Protein AF-A0A3D4R798-F1 (afdb_monomer_lite)

pLDDT: mean 88.15, std 15.73, range [39.38, 98.25]

Secondary structure (DSSP, 8-state):
---S--TTGGGT-S-----GGGHHHHHHHHHHHT-EEEEEE-SSSTT-EEEEEEEEES-HHHHHHHHHHHHHHH----EEEE-SSS-EEEEEEHHHHHHHHHHHT--SSS---HHHHHHHHHHHHHHHT---

Structure (mmCIF, N/CA/C/O backbone):
data_AF-A0A3D4R798-F1
#
_entry.id   AF-A0A3D4R798-F1
#
loop_
_atom_site.group_PDB
_atom_site.id
_atom_site.type_symbol
_atom_site.label_atom_id
_atom_site.label_alt_id
_atom_site.label_comp_id
_atom_site.label_asym_id
_atom_site.label_entity_id
_atom_site.label_seq_id
_atom_site.pdbx_PDB_ins_code
_atom_site.Cartn_x
_atom_site.Cartn_y
_atom_site.Cartn_z
_atom_site.occupancy
_atom_site.B_iso_or_equiv
_atom_site.auth_seq_id
_atom_site.auth_comp_id
_atom_site.auth_asym_id
_atom_site.auth_atom_id
_atom_site.pdbx_PDB_model_num
ATOM 1 N N . MET A 1 1 ? 16.811 -15.069 -20.862 1.00 39.47 1 MET A N 1
ATOM 2 C CA . MET A 1 1 ? 15.862 -14.515 -19.872 1.00 39.47 1 MET A CA 1
ATOM 3 C C . MET A 1 1 ? 16.553 -13.401 -19.101 1.00 39.47 1 MET A C 1
ATOM 5 O O . MET A 1 1 ? 17.232 -13.674 -18.121 1.00 39.47 1 MET A O 1
ATOM 9 N N . SER A 1 2 ? 16.464 -12.158 -19.574 1.00 45.12 2 SER A N 1
ATOM 10 C CA . SER A 1 2 ? 16.924 -11.001 -18.805 1.00 45.12 2 SER A CA 1
ATOM 11 C C . SER A 1 2 ? 15.732 -10.464 -18.021 1.00 45.12 2 SER A C 1
ATOM 13 O O . SER A 1 2 ? 14.780 -9.940 -18.583 1.00 45.12 2 SER A O 1
ATOM 15 N N . ILE A 1 3 ? 15.773 -10.599 -16.701 1.00 51.59 3 ILE A N 1
ATOM 16 C CA . ILE A 1 3 ? 14.724 -10.130 -15.781 1.00 51.59 3 ILE A CA 1
ATOM 17 C C . ILE A 1 3 ? 14.586 -8.587 -15.722 1.00 51.59 3 ILE A C 1
ATOM 19 O O . ILE A 1 3 ? 13.974 -8.053 -14.807 1.00 51.59 3 ILE A O 1
ATOM 23 N N . GLY A 1 4 ? 15.141 -7.836 -16.681 1.00 47.06 4 GLY A N 1
ATOM 24 C CA . GLY A 1 4 ? 14.980 -6.378 -16.761 1.00 47.06 4 GLY A CA 1
ATOM 25 C C . GLY A 1 4 ? 15.710 -5.574 -15.675 1.00 47.06 4 GLY A C 1
ATOM 26 O O . GLY A 1 4 ? 15.418 -4.396 -15.478 1.00 47.06 4 GLY A O 1
ATOM 27 N N . PHE A 1 5 ? 16.669 -6.170 -14.962 1.00 47.25 5 PHE A N 1
ATOM 28 C CA . PHE A 1 5 ? 17.460 -5.473 -13.945 1.00 47.25 5 PHE A CA 1
ATOM 29 C C . PHE A 1 5 ? 18.727 -4.883 -14.586 1.00 47.25 5 PHE A C 1
ATOM 31 O O . PHE A 1 5 ? 19.703 -5.596 -14.795 1.00 47.25 5 PHE A O 1
ATOM 38 N N . VAL A 1 6 ? 18.719 -3.581 -14.885 1.00 50.06 6 VAL A N 1
ATOM 39 C CA . VAL A 1 6 ? 19.908 -2.805 -15.299 1.00 50.06 6 VAL A CA 1
ATOM 40 C C . VAL A 1 6 ? 20.262 -1.724 -14.259 1.00 50.06 6 VAL A C 1
ATOM 42 O O . VAL A 1 6 ? 19.364 -1.239 -13.557 1.00 50.06 6 VAL A O 1
ATOM 45 N N . PRO A 1 7 ? 21.549 -1.329 -14.127 1.00 39.38 7 PRO A N 1
ATOM 46 C CA . PRO A 1 7 ? 21.966 -0.200 -13.284 1.00 39.38 7 PRO A CA 1
ATOM 47 C C . PRO A 1 7 ? 21.283 1.110 -13.735 1.00 39.38 7 PRO A C 1
ATOM 49 O O . PRO A 1 7 ? 21.026 1.277 -14.921 1.00 39.38 7 PRO A O 1
ATOM 52 N N . ASN A 1 8 ? 20.972 2.037 -12.814 1.00 47.53 8 ASN A N 1
ATOM 53 C CA . ASN A 1 8 ? 20.040 3.187 -12.988 1.00 47.53 8 ASN A CA 1
ATOM 54 C C . ASN A 1 8 ? 18.532 2.841 -13.060 1.00 47.53 8 ASN A C 1
ATOM 56 O O . ASN A 1 8 ? 17.706 3.622 -13.543 1.00 47.53 8 ASN A O 1
ATOM 60 N N . LYS A 1 9 ? 18.178 1.689 -12.484 1.00 49.28 9 LYS A N 1
ATOM 61 C CA . LYS A 1 9 ? 16.844 1.089 -12.304 1.00 49.28 9 LYS A CA 1
ATOM 62 C C . LYS A 1 9 ? 15.655 2.057 -12.179 1.00 49.28 9 LYS A C 1
ATOM 64 O O . LYS A 1 9 ? 14.630 1.862 -12.827 1.00 49.28 9 LYS A O 1
ATOM 69 N N . THR A 1 10 ? 15.771 3.118 -11.380 1.00 48.44 10 THR A N 1
ATOM 70 C CA . THR A 1 10 ? 14.647 4.002 -11.033 1.00 48.44 10 THR A CA 1
ATOM 71 C C . THR A 1 10 ? 14.129 4.856 -12.191 1.00 48.44 10 THR A C 1
ATOM 73 O O . THR A 1 10 ? 13.036 5.391 -12.063 1.00 48.44 10 THR A O 1
ATOM 76 N N . LYS A 1 11 ? 14.868 4.998 -13.304 1.00 43.94 11 LYS A N 1
ATOM 77 C CA . LYS A 1 11 ? 14.431 5.774 -14.486 1.00 43.94 11 LYS A CA 1
ATOM 78 C C . LYS A 1 11 ? 13.884 4.917 -15.639 1.00 43.94 11 LYS A C 1
ATOM 80 O O . LYS A 1 11 ? 13.313 5.479 -16.565 1.00 43.94 11 LYS A O 1
ATOM 85 N N . VAL A 1 12 ? 14.042 3.589 -15.589 1.00 50.09 12 VAL A N 1
ATOM 86 C CA . VAL A 1 12 ? 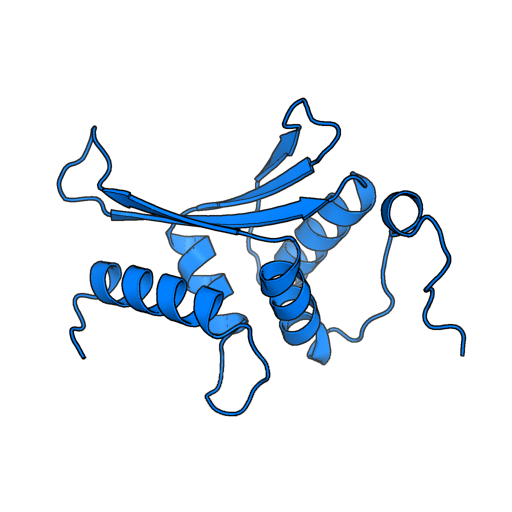13.726 2.671 -16.712 1.00 50.09 12 VAL A CA 1
ATOM 87 C C . VAL A 1 12 ? 12.638 1.642 -16.359 1.00 50.09 12 VAL A C 1
ATOM 89 O O . VAL A 1 12 ? 12.073 1.000 -17.241 1.00 50.09 12 VAL A O 1
ATOM 92 N N . LEU A 1 13 ? 12.277 1.512 -15.078 1.00 58.53 13 LEU A N 1
ATOM 93 C CA . LEU A 1 13 ? 11.125 0.728 -14.623 1.00 58.53 13 LEU A CA 1
ATOM 94 C C . LEU A 1 13 ? 9.820 1.358 -15.147 1.00 58.53 13 LEU A C 1
ATOM 96 O O . LEU A 1 13 ? 9.248 2.237 -14.510 1.00 58.53 13 LEU A O 1
ATOM 100 N N . ASN A 1 14 ? 9.376 0.947 -16.334 1.00 63.06 14 ASN A N 1
ATOM 101 C CA . ASN A 1 14 ? 8.097 1.358 -16.919 1.00 63.06 14 ASN A CA 1
ATOM 102 C C . ASN A 1 14 ? 7.013 0.316 -16.614 1.00 63.06 14 ASN A C 1
ATOM 104 O O . ASN A 1 14 ? 6.029 0.623 -15.954 1.00 63.06 14 ASN A O 1
ATOM 108 N N . LYS A 1 15 ? 7.236 -0.936 -17.023 1.00 71.00 15 LYS A N 1
ATOM 109 C CA . LYS A 1 15 ? 6.349 -2.083 -16.804 1.00 71.00 15 LYS A CA 1
ATOM 110 C C . LYS A 1 15 ? 7.209 -3.290 -16.464 1.00 71.00 15 LYS A C 1
ATOM 112 O O . LYS A 1 15 ? 8.264 -3.470 -17.070 1.00 71.00 15 LYS A O 1
ATOM 117 N N . ILE A 1 16 ? 6.768 -4.095 -15.506 1.00 77.69 16 ILE A N 1
ATOM 118 C CA . ILE A 1 16 ? 7.405 -5.379 -15.218 1.00 77.69 16 ILE A CA 1
ATOM 119 C C . ILE A 1 16 ? 6.495 -6.473 -15.759 1.00 77.69 16 ILE A C 1
ATOM 121 O O . ILE A 1 16 ? 5.283 -6.441 -15.534 1.00 77.69 16 ILE A O 1
ATOM 125 N N . ASP A 1 17 ? 7.082 -7.403 -16.505 1.00 81.25 17 ASP A N 1
ATOM 126 C CA . ASP A 1 17 ? 6.384 -8.578 -17.011 1.00 81.25 17 ASP A CA 1
ATOM 127 C C . ASP A 1 17 ? 6.289 -9.619 -15.889 1.00 81.25 17 ASP A C 1
ATOM 129 O O . ASP A 1 17 ? 7.211 -10.398 -15.649 1.00 81.25 17 ASP A O 1
ATOM 133 N N . ILE A 1 18 ? 5.214 -9.523 -15.107 1.00 84.88 18 ILE A N 1
ATOM 134 C CA . ILE A 1 18 ? 4.923 -10.392 -13.966 1.00 84.88 18 ILE A CA 1
ATOM 135 C C . ILE A 1 18 ? 3.526 -10.970 -14.193 1.00 84.88 18 ILE A C 1
ATOM 137 O O . ILE A 1 18 ? 2.594 -10.182 -14.387 1.00 84.88 18 ILE A O 1
ATOM 141 N N . PRO A 1 19 ? 3.350 -12.303 -14.134 1.00 91.50 19 PRO A N 1
ATOM 142 C CA . PRO A 1 19 ? 2.024 -12.903 -14.170 1.00 91.50 19 PRO A CA 1
ATOM 143 C C . PRO A 1 19 ? 1.144 -12.362 -13.043 1.00 91.50 19 PRO A C 1
ATOM 145 O O . PRO A 1 19 ? 1.605 -12.182 -11.915 1.00 91.50 19 PRO A O 1
ATOM 148 N N . ASP A 1 20 ? -0.139 -12.158 -13.327 1.00 91.44 20 ASP A N 1
ATOM 149 C CA . ASP A 1 20 ? -1.076 -11.535 -12.383 1.00 91.44 20 ASP A CA 1
ATOM 150 C C . ASP A 1 20 ? -1.164 -12.280 -11.044 1.00 91.44 20 ASP A C 1
ATOM 152 O O . ASP A 1 20 ? -1.303 -11.650 -9.995 1.00 91.44 20 ASP A O 1
ATOM 156 N N . SER A 1 21 ? -0.962 -13.601 -11.058 1.00 92.50 21 SER A N 1
ATOM 157 C CA . SER A 1 21 ? -0.902 -14.450 -9.862 1.00 92.50 21 SER A CA 1
ATOM 158 C C . SER A 1 21 ? 0.206 -14.063 -8.878 1.00 92.50 21 SER A C 1
ATOM 160 O O . SER A 1 21 ? 0.065 -14.306 -7.685 1.00 92.50 21 SER A O 1
ATOM 162 N N . PHE A 1 22 ? 1.294 -13.451 -9.349 1.00 94.31 22 PHE A N 1
ATOM 163 C CA . PHE A 1 22 ? 2.428 -13.024 -8.520 1.00 94.31 22 PHE A CA 1
ATOM 164 C C . PHE A 1 22 ? 2.413 -11.523 -8.212 1.00 94.31 22 PHE A C 1
ATOM 166 O O . PHE A 1 22 ? 3.307 -11.018 -7.527 1.00 94.31 22 PHE A O 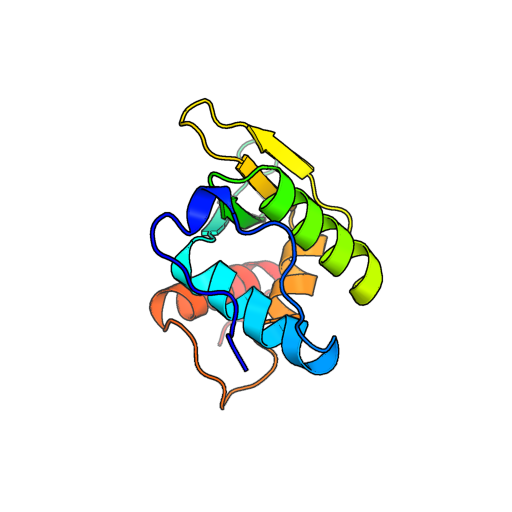1
ATOM 173 N N . PHE A 1 23 ? 1.408 -10.783 -8.692 1.00 95.38 23 PHE A N 1
ATOM 174 C CA . PHE A 1 23 ? 1.351 -9.338 -8.492 1.00 95.38 23 PHE A CA 1
ATOM 175 C C . PHE A 1 23 ? 1.230 -8.957 -7.011 1.00 95.38 23 PHE A C 1
ATOM 177 O O . PHE A 1 23 ? 1.856 -7.988 -6.584 1.00 95.38 23 PHE A O 1
ATOM 184 N N . ALA A 1 24 ? 0.496 -9.736 -6.208 1.00 96.31 24 ALA A N 1
ATOM 185 C CA . ALA A 1 24 ? 0.384 -9.506 -4.766 1.00 96.31 24 ALA A CA 1
ATOM 186 C C . ALA A 1 24 ? 1.751 -9.596 -4.066 1.00 96.31 24 ALA A C 1
ATOM 188 O O . ALA A 1 24 ? 2.104 -8.725 -3.270 1.00 96.31 24 ALA A O 1
ATOM 189 N N . ASP A 1 25 ? 2.559 -10.603 -4.404 1.00 95.81 25 ASP A N 1
ATOM 190 C CA . ASP A 1 25 ? 3.898 -10.776 -3.836 1.00 95.81 25 ASP A CA 1
ATOM 191 C C . 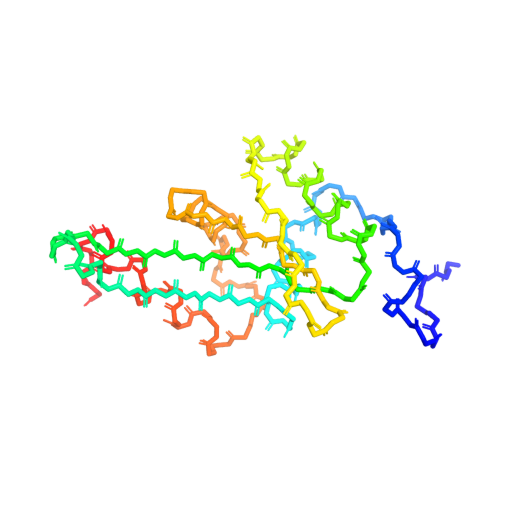ASP A 1 25 ? 4.861 -9.675 -4.277 1.00 95.81 25 ASP A C 1
ATOM 193 O O . ASP A 1 25 ? 5.610 -9.140 -3.454 1.00 95.81 25 ASP A O 1
ATOM 197 N N . PHE A 1 26 ? 4.800 -9.284 -5.553 1.00 95.69 26 PHE A N 1
ATOM 198 C CA . PHE A 1 26 ? 5.539 -8.133 -6.064 1.00 95.69 26 PHE A CA 1
ATOM 199 C C . PHE A 1 26 ? 5.172 -6.855 -5.300 1.00 95.69 26 PHE A C 1
ATOM 201 O O . PHE A 1 26 ? 6.048 -6.148 -4.793 1.00 95.69 26 PHE A O 1
ATOM 208 N N . LEU A 1 27 ? 3.874 -6.572 -5.179 1.00 96.81 27 LEU A N 1
ATOM 209 C CA . LEU A 1 27 ? 3.381 -5.345 -4.571 1.00 96.81 27 LEU A CA 1
ATOM 210 C C . LEU A 1 27 ? 3.678 -5.307 -3.064 1.00 96.81 27 LEU A C 1
ATOM 212 O O . LEU A 1 27 ? 4.029 -4.248 -2.542 1.00 96.81 27 LEU A O 1
ATOM 216 N N . ARG 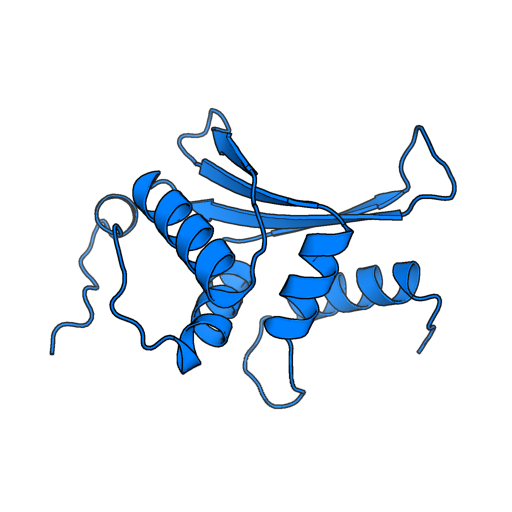A 1 28 ? 3.634 -6.454 -2.371 1.00 97.62 28 ARG A N 1
ATOM 217 C CA . ARG A 1 28 ? 4.108 -6.591 -0.983 1.00 97.62 28 ARG A CA 1
ATOM 218 C C . ARG A 1 28 ? 5.597 -6.269 -0.883 1.00 97.62 28 ARG A C 1
ATOM 220 O O . ARG A 1 28 ? 5.981 -5.485 -0.019 1.00 97.62 28 ARG A O 1
ATOM 227 N N . GLY A 1 29 ? 6.423 -6.824 -1.770 1.00 96.19 29 GLY A N 1
ATOM 228 C CA . GLY A 1 29 ? 7.858 -6.536 -1.811 1.00 96.19 29 GLY A CA 1
ATOM 229 C C . GLY A 1 29 ? 8.149 -5.044 -1.997 1.00 96.19 29 GLY A C 1
ATOM 230 O O . GLY A 1 29 ? 8.968 -4.477 -1.271 1.00 96.19 29 GLY A O 1
ATOM 231 N N . HIS A 1 30 ? 7.416 -4.380 -2.897 1.00 96.38 30 HIS A N 1
ATOM 232 C CA . HIS A 1 30 ? 7.515 -2.929 -3.092 1.00 96.38 30 HIS A CA 1
ATOM 233 C C . HIS A 1 30 ? 7.082 -2.155 -1.846 1.00 96.38 30 HIS A C 1
ATOM 235 O O . HIS A 1 30 ? 7.760 -1.214 -1.432 1.00 96.38 30 HIS A O 1
ATOM 241 N N . LEU A 1 31 ? 5.965 -2.550 -1.223 1.00 97.69 31 LEU A N 1
ATOM 242 C CA . LEU A 1 31 ? 5.475 -1.924 0.005 1.00 97.69 31 LEU A CA 1
ATOM 243 C C . LEU A 1 31 ? 6.491 -2.040 1.146 1.00 97.69 31 LEU A C 1
ATOM 245 O O . LEU A 1 31 ? 6.675 -1.092 1.914 1.00 97.69 31 LEU A O 1
ATOM 249 N N . ASP A 1 32 ? 7.130 -3.197 1.278 1.00 96.62 32 ASP A N 1
ATOM 250 C CA . ASP A 1 32 ? 8.107 -3.465 2.322 1.00 96.62 32 ASP A CA 1
ATOM 251 C C . ASP A 1 32 ? 9.374 -2.620 2.127 1.00 96.62 32 ASP A C 1
ATOM 253 O O . ASP A 1 32 ? 9.781 -1.943 3.080 1.00 96.62 32 ASP A O 1
ATOM 257 N N . GLY A 1 33 ? 9.922 -2.588 0.906 1.00 95.25 33 GLY A N 1
ATOM 258 C CA . GLY A 1 33 ? 11.134 -1.841 0.553 1.00 95.25 33 GLY A CA 1
ATOM 259 C C . GLY A 1 33 ? 10.939 -0.324 0.496 1.00 95.25 33 GLY A C 1
ATOM 260 O O . GLY A 1 33 ? 11.429 0.395 1.367 1.00 95.25 33 GLY A O 1
ATOM 261 N N . ASP A 1 34 ? 10.194 0.153 -0.503 1.00 93.69 34 ASP A N 1
ATOM 262 C CA . ASP A 1 34 ? 10.086 1.581 -0.846 1.00 93.69 34 ASP A CA 1
ATOM 263 C C . ASP A 1 34 ? 8.738 2.204 -0.446 1.00 93.69 34 ASP A C 1
ATOM 265 O O . ASP A 1 34 ? 8.554 3.422 -0.480 1.00 93.69 34 ASP A O 1
ATOM 269 N N . GLY A 1 35 ? 7.760 1.383 -0.066 1.00 96.19 35 GLY A N 1
ATOM 270 C CA . GLY A 1 35 ? 6.452 1.853 0.366 1.00 96.19 35 GLY A CA 1
ATOM 271 C C . GLY A 1 35 ? 6.367 2.241 1.844 1.00 96.19 35 GLY A C 1
ATOM 272 O O . GLY A 1 35 ? 7.272 2.049 2.666 1.00 96.19 35 GLY A O 1
ATOM 273 N N . PHE A 1 36 ? 5.205 2.762 2.222 1.00 96.88 36 PHE A N 1
ATOM 274 C CA . PHE A 1 36 ? 4.912 3.163 3.591 1.00 96.88 36 PHE A CA 1
ATOM 275 C C . PHE A 1 36 ? 3.496 2.797 4.022 1.00 96.88 36 PHE A C 1
ATOM 277 O O . PHE A 1 36 ? 2.564 2.719 3.223 1.00 96.88 36 PHE A O 1
ATOM 284 N N . THR A 1 37 ? 3.340 2.654 5.334 1.00 97.69 37 THR A N 1
ATOM 285 C CA . THR A 1 37 ? 2.050 2.694 6.014 1.00 97.69 37 THR A CA 1
ATOM 286 C C . THR A 1 37 ? 2.093 3.797 7.061 1.00 97.69 37 THR A C 1
ATOM 288 O O . THR A 1 37 ? 3.098 3.969 7.757 1.00 97.69 37 THR A O 1
ATOM 291 N N . ASN A 1 38 ? 1.028 4.588 7.139 1.00 96.75 38 ASN A N 1
ATOM 292 C CA . ASN A 1 38 ? 0.892 5.657 8.121 1.00 96.75 38 ASN A CA 1
ATOM 293 C C . ASN A 1 38 ? -0.493 5.600 8.754 1.00 96.75 38 ASN A C 1
ATOM 295 O O . ASN A 1 38 ? -1.488 5.493 8.042 1.00 96.75 38 ASN A O 1
ATOM 299 N N . SER A 1 39 ? -0.561 5.700 10.075 1.00 96.81 39 SER A N 1
ATOM 300 C CA . SER A 1 39 ? -1.816 5.627 10.812 1.00 96.81 39 SER A CA 1
ATOM 301 C C . SER A 1 39 ? -1.832 6.608 11.972 1.00 96.81 39 SER A C 1
ATOM 303 O O . SER A 1 39 ? -0.817 6.769 12.649 1.00 96.81 39 SER A O 1
ATOM 305 N N . TYR A 1 40 ? -2.969 7.255 12.206 1.00 96.38 40 TYR A N 1
ATOM 306 C CA . TYR A 1 40 ? -3.122 8.280 13.237 1.00 96.38 40 TYR A CA 1
ATOM 307 C C . TYR A 1 40 ? -4.599 8.505 13.575 1.00 96.38 40 TYR A C 1
ATOM 309 O O . TYR A 1 40 ? -5.471 8.271 12.740 1.00 96.38 40 TYR A O 1
ATOM 317 N N . TRP A 1 41 ? -4.884 9.001 14.778 1.00 96.00 41 TRP A N 1
ATOM 318 C CA . TRP A 1 41 ? -6.215 9.500 15.134 1.00 96.00 41 TRP A CA 1
ATOM 319 C C . TRP A 1 41 ? -6.457 10.860 14.483 1.00 96.00 41 TRP A C 1
ATOM 321 O O . TRP A 1 41 ? -5.626 11.766 14.598 1.00 96.00 41 TRP A O 1
ATOM 331 N N . ASP A 1 42 ? -7.572 11.003 13.771 1.00 94.31 42 ASP A N 1
ATOM 332 C CA . ASP A 1 42 ? -7.921 12.253 13.109 1.00 94.31 42 ASP A CA 1
ATOM 333 C C . ASP A 1 42 ? -8.179 13.351 14.154 1.00 94.31 42 ASP A C 1
ATOM 335 O O . ASP A 1 42 ? 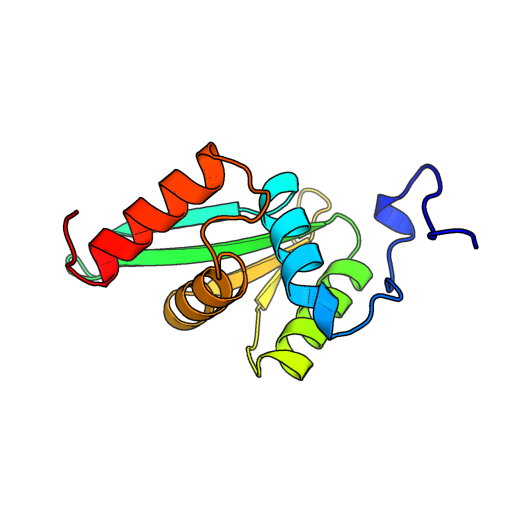-9.013 13.213 15.048 1.00 94.31 42 ASP A O 1
ATOM 339 N N . LYS A 1 43 ? -7.465 14.476 14.031 1.00 93.31 43 LYS A N 1
ATOM 340 C CA . LYS A 1 43 ? -7.621 15.623 14.937 1.00 93.31 43 LYS A CA 1
ATOM 341 C C . LYS A 1 43 ? -9.000 16.279 14.816 1.00 93.31 43 LYS A C 1
ATOM 343 O O . LYS A 1 43 ? -9.462 16.877 15.781 1.00 93.31 43 LYS A O 1
ATOM 348 N N . ARG A 1 44 ? -9.635 16.191 13.641 1.00 94.25 44 ARG A N 1
ATOM 349 C CA . ARG A 1 44 ? -10.979 16.728 13.374 1.00 94.25 44 ARG A CA 1
ATOM 350 C C . ARG A 1 44 ? -12.063 15.787 13.898 1.00 94.25 44 ARG A C 1
ATOM 352 O O . ARG A 1 44 ? -13.076 16.253 14.404 1.00 94.25 44 ARG A O 1
ATOM 359 N N . TRP A 1 45 ? -11.824 14.477 13.822 1.00 93.75 45 TRP A N 1
ATOM 360 C CA . TRP A 1 45 ? -12.780 13.431 14.192 1.00 93.75 45 TRP A CA 1
ATOM 361 C C . TRP A 1 45 ? -12.150 12.470 15.203 1.00 93.75 45 TRP A C 1
ATOM 363 O O . TRP A 1 45 ? -11.548 11.471 14.820 1.00 93.75 45 TRP A O 1
ATOM 373 N N . LYS A 1 46 ? -12.303 12.757 16.502 1.00 87.69 46 LYS A N 1
ATOM 374 C CA . LYS A 1 46 ? -11.585 12.060 17.591 1.00 87.69 46 LYS A CA 1
ATOM 375 C C . LYS A 1 46 ? -11.791 10.538 17.630 1.00 87.69 46 LYS A C 1
ATOM 377 O O . LYS A 1 46 ? -10.910 9.828 18.094 1.00 87.69 46 LYS A O 1
ATOM 382 N N . SER A 1 47 ? -12.923 10.037 17.134 1.00 89.56 47 SER A N 1
ATOM 383 C CA . SER A 1 47 ? -13.228 8.602 17.031 1.00 89.56 47 SER A CA 1
ATOM 384 C C . SER A 1 47 ? -12.789 7.969 15.702 1.00 89.56 47 SER A C 1
ATOM 386 O O . SER A 1 47 ? -12.987 6.775 15.486 1.00 89.56 47 SER A O 1
ATOM 388 N N . SER A 1 48 ? -12.188 8.737 14.791 1.00 92.12 48 SER A N 1
ATOM 389 C CA . SER A 1 48 ? -11.744 8.248 13.489 1.00 92.12 48 SER A CA 1
ATOM 390 C C . SER A 1 48 ? -10.255 7.936 13.501 1.00 92.12 48 SER A C 1
ATOM 392 O O . SER A 1 48 ? -9.404 8.824 13.464 1.00 92.12 48 SER A O 1
ATOM 394 N N . PHE A 1 49 ? -9.929 6.647 13.482 1.00 95.69 49 PHE A N 1
ATOM 395 C CA . PHE A 1 49 ? -8.571 6.199 13.209 1.00 95.69 49 PHE A CA 1
ATOM 396 C C . PHE A 1 49 ? -8.328 6.122 11.699 1.00 95.69 49 PHE A C 1
ATOM 398 O O . PHE A 1 49 ? -9.081 5.472 10.964 1.00 95.69 49 PHE A O 1
ATOM 405 N N . MET A 1 50 ? -7.289 6.799 11.225 1.00 96.75 50 MET A N 1
ATOM 406 C CA . MET A 1 50 ? -6.893 6.854 9.824 1.00 96.75 50 MET A CA 1
ATOM 407 C C . MET A 1 50 ? -5.773 5.861 9.550 1.00 96.75 50 MET A C 1
ATOM 409 O O . MET A 1 50 ? -4.887 5.663 10.377 1.00 96.75 50 MET A O 1
ATOM 413 N N . LEU A 1 51 ? -5.791 5.281 8.354 1.00 97.56 51 LEU A N 1
ATOM 414 C CA . LEU A 1 51 ? -4.739 4.416 7.836 1.00 97.56 51 LEU A CA 1
ATOM 415 C C . LEU A 1 51 ? -4.508 4.767 6.371 1.00 97.56 51 LEU A C 1
ATOM 417 O O . LEU A 1 51 ? -5.460 4.931 5.614 1.00 97.56 51 LEU A O 1
ATOM 421 N N . TYR A 1 52 ? -3.248 4.892 5.991 1.00 97.94 52 TYR A N 1
ATOM 422 C CA . TYR A 1 52 ? -2.808 5.134 4.630 1.00 97.94 52 TYR A CA 1
ATOM 423 C C . TYR A 1 52 ? -1.740 4.119 4.261 1.00 97.94 52 TYR A C 1
ATOM 425 O O . TYR A 1 52 ? -0.870 3.803 5.073 1.00 97.94 52 TYR A O 1
ATOM 433 N N . THR A 1 53 ? -1.789 3.674 3.013 1.00 98.25 53 THR A N 1
ATOM 434 C CA . THR A 1 53 ? -0.785 2.806 2.394 1.00 98.25 53 THR A CA 1
ATOM 435 C C . THR A 1 53 ? -0.285 3.526 1.160 1.00 98.25 53 THR A C 1
ATOM 437 O O . THR A 1 53 ? -1.098 4.058 0.401 1.00 98.25 53 THR A O 1
ATOM 440 N N . GLY A 1 54 ? 1.027 3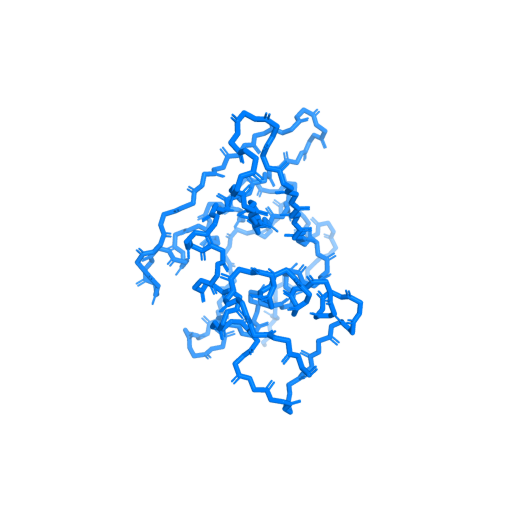.574 0.963 1.00 97.50 54 GLY A N 1
ATOM 441 C CA . GLY A 1 54 ? 1.595 4.242 -0.192 1.00 97.50 54 GLY A CA 1
ATOM 442 C C . GLY A 1 54 ? 2.798 3.537 -0.787 1.00 97.50 54 GLY A C 1
ATOM 443 O O . GLY A 1 54 ? 3.546 2.855 -0.090 1.00 97.50 54 GLY A O 1
ATOM 444 N N . PHE A 1 55 ? 2.974 3.747 -2.085 1.00 97.38 55 PHE A N 1
ATOM 445 C CA . PHE A 1 55 ? 4.084 3.247 -2.886 1.00 97.38 55 PHE A CA 1
ATOM 446 C C . PHE A 1 55 ? 4.858 4.441 -3.433 1.00 97.38 55 PHE A C 1
ATOM 448 O O . PHE A 1 55 ? 4.256 5.378 -3.967 1.00 97.38 55 PHE A O 1
ATOM 455 N N . VAL A 1 56 ? 6.179 4.422 -3.270 1.00 95.56 56 VAL A N 1
ATOM 456 C CA . VAL A 1 56 ? 7.065 5.521 -3.666 1.00 95.56 56 VAL A CA 1
ATOM 457 C C . VAL A 1 56 ? 7.958 5.064 -4.812 1.00 95.56 56 VAL A C 1
ATOM 459 O O . VAL A 1 56 ? 8.448 3.937 -4.809 1.00 95.56 56 VAL A O 1
ATOM 462 N N . SER A 1 57 ? 8.164 5.937 -5.797 1.00 93.12 57 SER A N 1
ATOM 463 C CA . SER A 1 57 ? 9.184 5.764 -6.835 1.00 93.12 57 SER A CA 1
ATOM 464 C C . SER A 1 57 ? 9.592 7.110 -7.434 1.00 93.12 57 SER A C 1
ATOM 466 O O . SER A 1 57 ? 8.821 8.069 -7.419 1.00 93.12 57 SER A O 1
ATOM 468 N N . ALA A 1 58 ? 10.805 7.192 -7.981 1.00 92.12 58 ALA A N 1
ATOM 469 C CA . ALA A 1 58 ? 11.240 8.341 -8.779 1.00 92.12 58 ALA A CA 1
ATOM 470 C C . ALA A 1 58 ? 10.711 8.296 -10.230 1.00 92.12 58 ALA A C 1
ATOM 472 O O . ALA A 1 58 ? 10.679 9.327 -10.898 1.00 92.12 58 ALA A O 1
ATOM 473 N N . SER A 1 59 ? 10.260 7.130 -10.714 1.00 91.00 59 SER A N 1
ATOM 474 C CA . SER A 1 59 ? 9.636 6.976 -12.037 1.00 91.00 59 SER A CA 1
ATOM 475 C C . SER A 1 59 ? 8.129 7.177 -11.941 1.00 91.00 59 SER A C 1
ATOM 477 O O . SER A 1 59 ? 7.435 6.400 -11.286 1.00 91.00 59 SER A O 1
ATOM 479 N N . LYS A 1 60 ? 7.613 8.197 -12.635 1.00 91.69 60 LYS A N 1
ATOM 480 C CA . LYS A 1 60 ? 6.170 8.434 -12.764 1.00 91.69 60 LYS A CA 1
ATOM 481 C C . LYS A 1 60 ? 5.471 7.243 -13.423 1.00 91.69 60 LYS A C 1
ATOM 483 O O . LYS A 1 60 ? 4.504 6.734 -12.867 1.00 91.69 60 LYS A O 1
ATOM 488 N N . ASN A 1 61 ? 6.033 6.761 -14.531 1.00 91.56 61 ASN A N 1
ATOM 489 C CA . ASN A 1 61 ? 5.501 5.634 -15.297 1.00 91.56 61 ASN A CA 1
ATOM 490 C C . ASN A 1 61 ? 5.377 4.374 -14.435 1.00 91.56 61 ASN A C 1
ATOM 492 O O . ASN A 1 61 ? 4.386 3.662 -14.530 1.00 91.56 61 ASN A O 1
ATOM 496 N N . HIS A 1 62 ? 6.346 4.122 -13.547 1.00 92.25 62 HIS A N 1
ATOM 497 C CA . HIS A 1 62 ? 6.279 2.984 -12.633 1.00 92.25 62 HIS A CA 1
ATOM 498 C C . HIS A 1 62 ? 5.087 3.086 -11.680 1.00 92.25 62 HIS A C 1
ATOM 500 O O . HIS A 1 62 ? 4.371 2.114 -11.456 1.00 92.25 62 HIS A O 1
ATOM 506 N N . VAL A 1 63 ? 4.879 4.272 -11.104 1.00 94.00 63 VAL A N 1
ATOM 507 C CA . VAL A 1 63 ? 3.780 4.521 -10.168 1.00 94.00 63 VAL A CA 1
ATOM 508 C C . VAL A 1 63 ? 2.427 4.459 -10.877 1.00 94.00 63 VAL A C 1
ATOM 510 O O . VAL A 1 63 ? 1.469 3.941 -10.308 1.00 94.00 63 VAL A O 1
ATOM 513 N N . GLU A 1 64 ? 2.350 4.950 -12.114 1.00 94.75 64 GLU A N 1
ATOM 514 C CA . GLU A 1 64 ? 1.166 4.819 -12.970 1.00 94.75 64 GLU A CA 1
ATOM 515 C C . GLU A 1 64 ? 0.880 3.353 -13.300 1.00 94.75 64 GLU A C 1
ATOM 517 O O . GLU A 1 64 ? -0.236 2.898 -13.076 1.00 94.75 64 GLU A O 1
ATOM 522 N N . TRP A 1 65 ? 1.895 2.572 -13.672 1.00 94.62 65 TRP A N 1
ATOM 523 C CA . TRP A 1 65 ? 1.743 1.136 -13.903 1.00 94.62 65 TRP A CA 1
ATOM 524 C C . TRP A 1 65 ? 1.263 0.381 -12.655 1.00 94.62 65 TRP A C 1
ATOM 526 O O . TRP A 1 65 ? 0.341 -0.425 -12.757 1.00 94.62 65 TRP A O 1
ATOM 536 N N . ILE A 1 66 ? 1.819 0.657 -11.465 1.00 95.81 66 ILE A N 1
ATOM 537 C CA . ILE A 1 66 ? 1.318 0.054 -10.215 1.00 95.81 66 ILE A CA 1
ATOM 538 C C . ILE A 1 66 ? -0.148 0.430 -9.999 1.00 95.81 66 ILE A C 1
ATOM 540 O O . ILE A 1 66 ? -0.956 -0.431 -9.650 1.00 95.81 66 ILE A O 1
ATOM 544 N N . LYS A 1 67 ? -0.497 1.708 -10.190 1.00 96.69 67 LYS A N 1
ATOM 545 C CA . LYS A 1 67 ? -1.870 2.191 -10.025 1.00 96.69 67 LYS A CA 1
ATOM 546 C C . LYS A 1 67 ? -2.826 1.450 -10.954 1.00 96.69 67 LYS A C 1
ATOM 548 O O . LYS A 1 67 ? -3.877 1.024 -10.486 1.00 96.69 67 LYS A O 1
ATOM 553 N N . ASP A 1 68 ? -2.460 1.289 -12.218 1.00 95.00 68 ASP A N 1
ATOM 554 C CA . ASP A 1 68 ? -3.308 0.641 -13.213 1.00 95.00 68 ASP A CA 1
ATOM 555 C C . ASP A 1 68 ? -3.425 -0.861 -12.925 1.00 95.00 68 ASP A C 1
ATOM 557 O O . ASP A 1 68 ? -4.531 -1.377 -12.852 1.00 95.00 68 ASP A O 1
ATOM 561 N N . LYS A 1 69 ? -2.331 -1.546 -12.563 1.00 95.50 69 LYS A N 1
ATOM 562 C CA . LYS A 1 69 ? -2.392 -2.952 -12.124 1.00 95.50 69 LYS A CA 1
ATOM 563 C C . LYS A 1 69 ? -3.260 -3.161 -10.883 1.00 95.50 69 LYS A C 1
ATOM 565 O O . LYS A 1 69 ? -3.992 -4.145 -10.813 1.00 95.50 69 LYS A O 1
ATOM 570 N N . VAL A 1 70 ? -3.197 -2.258 -9.903 1.00 96.88 70 VAL A N 1
ATOM 571 C CA . VAL A 1 70 ? -4.072 -2.311 -8.720 1.00 96.88 70 VAL A CA 1
ATOM 572 C C . VAL A 1 70 ? -5.529 -2.044 -9.103 1.00 96.88 70 VAL A C 1
ATOM 574 O O . VAL A 1 70 ? -6.428 -2.688 -8.564 1.00 96.88 70 VAL A O 1
ATOM 577 N N . GLN A 1 71 ? -5.779 -1.124 -10.031 1.00 96.38 71 GLN A N 1
ATOM 578 C CA . GLN A 1 71 ? -7.122 -0.862 -10.533 1.00 96.38 71 GLN A CA 1
ATOM 579 C C . GLN A 1 71 ? -7.684 -2.077 -11.281 1.00 96.38 71 GLN A C 1
ATOM 581 O O . GLN A 1 71 ? -8.816 -2.462 -11.015 1.00 96.38 71 GLN A O 1
ATOM 586 N N . ASP A 1 72 ? -6.901 -2.708 -12.149 1.00 95.12 72 ASP A N 1
ATOM 587 C CA . ASP A 1 72 ? -7.345 -3.833 -12.973 1.00 95.12 72 ASP A CA 1
ATOM 588 C C . ASP A 1 72 ? -7.596 -5.094 -12.137 1.00 95.12 72 ASP A C 1
ATOM 590 O O . ASP A 1 72 ? -8.616 -5.758 -12.299 1.00 95.12 72 ASP A O 1
ATOM 594 N N . LEU A 1 73 ? -6.686 -5.417 -11.211 1.00 95.81 73 LEU A N 1
ATOM 595 C CA . LEU A 1 73 ? -6.744 -6.665 -10.440 1.00 95.81 73 LEU A CA 1
ATOM 596 C C . LEU A 1 73 ? -7.605 -6.569 -9.180 1.00 95.81 73 LEU A C 1
ATOM 598 O O . LEU A 1 73 ? -8.149 -7.573 -8.725 1.00 95.81 73 LEU A O 1
ATOM 602 N N . TYR A 1 74 ? -7.715 -5.378 -8.589 1.00 96.25 74 TYR A N 1
ATOM 603 C CA . TYR A 1 74 ? -8.383 -5.189 -7.299 1.00 96.25 74 TYR A CA 1
ATOM 604 C C . TYR A 1 74 ? -9.542 -4.190 -7.337 1.00 96.25 74 TYR A C 1
ATOM 606 O O . TYR A 1 74 ? -10.212 -4.000 -6.315 1.00 96.25 74 TYR A O 1
ATOM 614 N N . LEU A 1 75 ? -9.787 -3.538 -8.479 1.00 94.06 75 LEU A N 1
ATOM 615 C CA . LEU A 1 75 ? -10.821 -2.511 -8.648 1.00 94.06 75 LEU A CA 1
ATOM 616 C C . LEU A 1 75 ? -10.663 -1.347 -7.655 1.00 94.06 75 LEU A C 1
ATOM 618 O O . LEU A 1 75 ? -11.645 -0.771 -7.185 1.00 94.06 75 LEU A O 1
ATOM 622 N N . GLN A 1 76 ? -9.415 -1.018 -7.302 1.00 94.12 76 GLN A N 1
ATOM 623 C CA . GLN A 1 76 ? -9.095 0.013 -6.317 1.00 94.12 76 GLN A CA 1
ATOM 624 C C . GLN A 1 76 ? -8.388 1.219 -6.939 1.00 94.12 76 GLN A C 1
ATOM 626 O O . GLN A 1 76 ? -7.241 1.137 -7.380 1.00 94.12 76 GLN A O 1
ATOM 631 N N . ALA A 1 77 ? -9.026 2.385 -6.845 1.00 91.81 77 ALA A N 1
ATOM 632 C CA . ALA A 1 77 ? -8.442 3.634 -7.313 1.00 91.81 77 ALA A CA 1
ATOM 633 C C . ALA A 1 77 ? -7.455 4.218 -6.288 1.00 91.81 77 ALA A C 1
ATOM 635 O O . ALA A 1 77 ? -7.755 4.348 -5.098 1.00 91.81 77 ALA A O 1
ATOM 636 N N . GLY A 1 78 ? -6.274 4.619 -6.760 1.00 93.75 78 GLY A N 1
ATOM 637 C CA . GLY A 1 78 ? -5.254 5.297 -5.958 1.00 93.75 78 GLY A CA 1
ATOM 638 C C . GLY A 1 78 ? -4.966 6.708 -6.457 1.00 93.75 78 GLY A C 1
ATOM 639 O O . GLY A 1 78 ? -5.170 7.025 -7.630 1.00 93.75 78 GLY A O 1
ATOM 640 N N . ARG A 1 79 ? -4.462 7.569 -5.567 1.00 96.81 79 ARG A N 1
ATOM 641 C CA . ARG A 1 79 ? -4.082 8.945 -5.915 1.00 96.81 79 ARG A CA 1
ATOM 642 C C . ARG A 1 79 ? -2.570 9.083 -5.988 1.00 96.81 79 ARG A C 1
ATOM 644 O O . ARG A 1 79 ? -1.892 8.871 -4.987 1.00 96.81 79 ARG A O 1
ATOM 651 N N . ILE A 1 80 ? -2.062 9.526 -7.134 1.00 96.81 80 ILE A N 1
ATOM 652 C CA . ILE A 1 80 ? -0.649 9.879 -7.299 1.00 96.81 80 ILE A CA 1
ATOM 653 C C . ILE A 1 80 ? -0.423 11.322 -6.832 1.00 96.81 80 ILE A C 1
ATOM 655 O O . ILE A 1 80 ? -1.217 12.219 -7.122 1.00 96.81 80 ILE A O 1
ATOM 659 N N . LYS A 1 81 ? 0.660 11.550 -6.089 1.00 94.62 81 LYS A N 1
ATOM 660 C CA . LYS A 1 81 ? 1.129 12.870 -5.652 1.00 94.62 81 LYS A CA 1
ATOM 661 C C . LYS A 1 81 ? 2.614 13.017 -5.957 1.00 94.62 81 LYS A C 1
ATOM 663 O O . LYS A 1 81 ? 3.391 12.121 -5.646 1.00 94.62 81 LYS A O 1
ATOM 668 N N . TYR A 1 82 ? 3.015 14.156 -6.509 1.00 92.50 82 TYR A N 1
ATOM 669 C CA . TYR A 1 82 ? 4.425 14.530 -6.588 1.00 92.50 82 TYR A CA 1
ATOM 670 C C . TYR A 1 82 ? 4.829 15.245 -5.297 1.00 92.50 82 TYR A C 1
ATOM 672 O O . TYR A 1 82 ? 4.122 16.145 -4.847 1.00 92.50 82 TYR A O 1
ATOM 680 N N . THR A 1 83 ? 5.935 14.836 -4.674 1.00 85.19 83 THR A N 1
ATOM 681 C CA . THR A 1 83 ? 6.323 15.345 -3.342 1.00 85.19 83 THR A CA 1
ATOM 682 C C . THR A 1 83 ? 7.380 16.444 -3.373 1.00 85.19 83 THR A C 1
ATOM 684 O O . THR A 1 83 ? 7.906 16.818 -2.327 1.00 85.19 83 THR A O 1
ATOM 687 N N . GLY A 1 84 ? 7.743 16.944 -4.558 1.00 77.12 84 GLY A N 1
ATOM 688 C CA . GLY A 1 84 ? 8.797 17.953 -4.723 1.00 77.12 84 GLY A CA 1
ATOM 689 C C . GLY A 1 84 ? 10.220 17.417 -4.521 1.00 77.12 84 GLY A C 1
ATOM 690 O O . GLY A 1 84 ? 11.170 18.039 -4.974 1.00 77.12 84 GLY A O 1
ATOM 691 N N . LYS A 1 85 ? 10.381 16.232 -3.917 1.00 79.00 85 LYS A N 1
ATOM 692 C CA . LYS A 1 85 ? 11.666 15.544 -3.704 1.00 79.00 85 LYS A CA 1
ATOM 693 C C . LYS A 1 85 ? 12.012 14.568 -4.834 1.00 79.00 85 LYS A C 1
ATOM 695 O O . LYS A 1 85 ? 12.503 13.475 -4.567 1.00 79.00 85 LYS A O 1
ATOM 700 N N . SER A 1 86 ? 11.658 14.898 -6.076 1.00 86.19 86 SER A N 1
ATOM 701 C CA . SER A 1 86 ? 11.870 14.027 -7.246 1.00 86.19 86 SER A CA 1
ATOM 702 C C . SER A 1 86 ? 11.244 12.628 -7.123 1.00 86.19 86 SER A C 1
ATOM 704 O O . SER A 1 86 ? 11.722 11.675 -7.733 1.00 86.19 86 SER A O 1
ATOM 706 N N . THR A 1 87 ? 10.176 12.486 -6.329 1.00 93.12 87 THR A N 1
ATOM 707 C CA . THR A 1 87 ? 9.466 11.212 -6.142 1.00 93.12 87 THR A CA 1
ATOM 708 C C . THR A 1 87 ? 7.954 11.374 -6.235 1.00 93.12 87 THR A C 1
ATOM 710 O O . THR A 1 87 ? 7.373 12.384 -5.815 1.00 93.12 87 THR A O 1
ATOM 713 N N . TYR A 1 88 ? 7.325 10.333 -6.769 1.00 95.38 88 TYR A N 1
ATOM 714 C CA . TYR A 1 88 ? 5.892 10.156 -6.932 1.00 95.38 88 TYR A CA 1
ATOM 715 C C . TYR A 1 88 ? 5.386 9.156 -5.898 1.00 95.38 88 TYR A C 1
ATOM 717 O O . TYR A 1 88 ? 6.013 8.129 -5.643 1.00 95.38 88 TYR A O 1
ATOM 725 N N . HIS A 1 89 ? 4.269 9.495 -5.266 1.00 96.81 89 HIS A N 1
ATOM 726 C CA . HIS A 1 89 ? 3.643 8.719 -4.204 1.00 96.81 89 HIS A CA 1
ATOM 727 C C . HIS A 1 89 ? 2.251 8.312 -4.663 1.00 96.81 89 HIS A C 1
ATOM 729 O O . HIS A 1 89 ? 1.382 9.172 -4.798 1.00 96.81 89 HIS A O 1
ATOM 735 N N . LEU A 1 90 ? 2.025 7.021 -4.880 1.00 97.81 90 LEU A N 1
ATOM 736 C CA . LEU A 1 90 ? 0.685 6.462 -5.045 1.00 97.81 90 LEU A CA 1
ATOM 737 C C . LEU A 1 90 ? 0.130 6.134 -3.671 1.00 97.81 90 LEU A C 1
ATOM 739 O O . LEU A 1 90 ? 0.707 5.318 -2.961 1.00 97.81 90 LEU A O 1
ATOM 743 N N . VAL A 1 91 ? -0.963 6.788 -3.291 1.00 98.00 91 VAL A N 1
ATOM 744 C CA . VAL A 1 91 ? -1.515 6.722 -1.939 1.00 98.00 91 VAL A CA 1
ATOM 745 C C . VAL A 1 91 ? -2.947 6.213 -1.968 1.00 98.00 91 VAL A C 1
ATOM 747 O O . VAL A 1 91 ? -3.785 6.699 -2.733 1.00 98.00 91 VAL A O 1
ATOM 750 N N . TYR A 1 92 ? -3.219 5.290 -1.054 1.00 98.19 92 TYR A N 1
ATOM 751 C CA . TYR A 1 92 ? -4.527 4.733 -0.754 1.00 98.19 92 TYR A CA 1
ATOM 752 C C . TYR A 1 92 ? -4.936 5.121 0.664 1.00 98.19 92 TYR A C 1
ATOM 754 O O . TYR A 1 92 ? -4.092 5.219 1.559 1.00 98.19 92 TYR A O 1
ATOM 762 N N . ALA A 1 93 ? -6.229 5.377 0.852 1.00 96.19 93 ALA A N 1
ATOM 763 C CA . ALA A 1 93 ? -6.799 5.782 2.130 1.00 96.19 93 ALA A CA 1
ATOM 764 C C . ALA A 1 93 ? -7.663 4.670 2.732 1.00 96.19 93 ALA A C 1
ATOM 766 O O . ALA A 1 93 ? -8.320 3.912 2.018 1.00 96.19 93 ALA A O 1
ATOM 767 N N . LYS A 1 94 ? -7.672 4.629 4.063 1.00 95.00 94 LYS A N 1
ATOM 768 C CA . LYS A 1 94 ? -8.433 3.786 4.993 1.00 95.00 94 LYS A CA 1
ATOM 769 C C . LYS A 1 94 ? -9.044 2.523 4.390 1.00 95.00 94 LYS A C 1
ATOM 771 O O . LYS A 1 94 ? -8.423 1.472 4.482 1.00 95.00 94 LYS A O 1
ATOM 776 N N . LYS A 1 95 ? -10.236 2.602 3.785 1.00 95.88 95 LYS A N 1
ATOM 777 C CA . LYS A 1 95 ? -10.950 1.432 3.239 1.00 95.88 95 LYS A CA 1
ATOM 778 C C . LYS A 1 95 ? -10.090 0.650 2.241 1.00 95.88 95 LYS A C 1
ATOM 780 O O . LYS A 1 95 ? -9.959 -0.564 2.364 1.00 95.88 95 LYS A O 1
ATOM 785 N N . ILE A 1 96 ? -9.468 1.358 1.302 1.00 97.44 96 ILE A N 1
ATOM 786 C CA . ILE A 1 96 ? -8.636 0.754 0.262 1.00 97.44 96 ILE A CA 1
ATOM 787 C C . ILE A 1 96 ? -7.330 0.227 0.859 1.00 97.44 96 ILE A C 1
ATOM 789 O O . ILE A 1 96 ? -6.894 -0.869 0.526 1.00 97.44 96 ILE A O 1
ATOM 793 N N . SER A 1 97 ? -6.739 0.963 1.804 1.00 97.69 97 SER A N 1
ATOM 794 C CA . SER A 1 97 ? -5.561 0.497 2.542 1.00 97.69 97 SER A CA 1
ATOM 795 C C . SER A 1 97 ? -5.815 -0.819 3.268 1.00 97.69 97 SER A C 1
ATOM 797 O O . SER A 1 97 ? -5.011 -1.733 3.143 1.00 97.69 97 SER A O 1
ATOM 799 N N . ILE A 1 98 ? -6.927 -0.937 3.997 1.00 97.12 98 ILE A N 1
ATOM 800 C CA . ILE A 1 98 ? -7.293 -2.168 4.711 1.00 97.12 98 ILE A CA 1
ATOM 801 C C . ILE A 1 98 ? -7.448 -3.323 3.722 1.00 97.12 98 ILE A C 1
ATOM 803 O O . ILE A 1 98 ? -6.908 -4.400 3.960 1.00 97.12 98 ILE A O 1
ATOM 807 N N . PHE A 1 99 ? -8.163 -3.091 2.616 1.00 97.69 99 PHE A N 1
ATOM 808 C CA . PHE A 1 99 ? -8.344 -4.092 1.570 1.00 97.69 99 PHE A CA 1
ATOM 809 C C . PHE A 1 99 ? -6.993 -4.572 1.026 1.00 97.69 99 PHE A C 1
ATOM 811 O O . PHE A 1 99 ? -6.698 -5.762 1.097 1.00 97.69 99 PHE A O 1
ATOM 818 N N . LEU A 1 100 ? -6.148 -3.647 0.557 1.00 97.88 100 LEU A N 1
ATOM 819 C CA . LEU A 1 100 ? -4.851 -3.987 -0.024 1.00 97.88 100 LEU A CA 1
ATOM 820 C C . LEU A 1 100 ? -3.965 -4.709 0.988 1.00 97.88 100 LEU A C 1
ATOM 822 O O . LEU A 1 100 ? -3.394 -5.736 0.665 1.00 97.88 100 LEU A O 1
ATOM 826 N N . LEU A 1 101 ? -3.885 -4.238 2.233 1.00 97.44 101 LEU A N 1
ATOM 827 C CA . LEU A 1 101 ? -3.050 -4.880 3.250 1.00 97.44 101 LEU A CA 1
ATOM 828 C C . LEU A 1 101 ? -3.485 -6.323 3.545 1.00 97.44 101 LEU A C 1
ATOM 830 O O . LEU A 1 101 ? -2.619 -7.173 3.732 1.00 97.44 101 LEU A O 1
ATOM 834 N N . LYS A 1 102 ? -4.789 -6.626 3.519 1.00 95.88 102 LYS A N 1
ATOM 835 C CA . LYS A 1 102 ? -5.285 -8.008 3.636 1.00 95.88 102 LYS A CA 1
ATOM 836 C C . LYS A 1 102 ? -4.906 -8.871 2.429 1.00 95.88 102 LYS A C 1
ATOM 838 O O . LYS A 1 102 ? -4.576 -10.033 2.615 1.00 95.88 102 LYS A O 1
ATOM 843 N N . GLN A 1 103 ? -4.924 -8.306 1.220 1.00 96.69 103 GLN A N 1
ATOM 844 C CA . GLN A 1 103 ? -4.495 -9.020 0.009 1.00 96.69 103 GLN A CA 1
ATOM 845 C C . GLN A 1 103 ? -2.980 -9.250 -0.027 1.00 96.69 103 GLN A C 1
ATOM 847 O O . GLN A 1 103 ? -2.527 -10.302 -0.454 1.00 96.69 103 GLN A O 1
ATOM 852 N N . LEU A 1 104 ? -2.187 -8.274 0.422 1.00 96.81 104 LEU A N 1
ATOM 853 C CA . LEU A 1 104 ? -0.726 -8.341 0.377 1.00 96.81 104 LEU A CA 1
ATOM 854 C C . LEU A 1 104 ? -0.145 -9.235 1.472 1.00 96.81 104 LEU A C 1
ATOM 856 O O . LEU A 1 104 ? 0.833 -9.934 1.232 1.00 96.81 104 LEU A O 1
ATOM 860 N N . TYR A 1 105 ? -0.742 -9.228 2.665 1.00 96.25 105 TYR A N 1
ATOM 861 C CA . TYR A 1 105 ? -0.314 -10.047 3.801 1.00 96.25 105 TYR A CA 1
ATOM 862 C C . TYR A 1 105 ? -1.332 -11.167 4.066 1.00 96.25 105 TYR A C 1
ATOM 864 O O . TYR A 1 105 ? -1.879 -11.263 5.163 1.00 96.25 105 TYR A O 1
ATOM 872 N N . TYR A 1 106 ? -1.602 -11.974 3.034 1.00 93.69 106 TYR A N 1
ATOM 873 C CA . TYR A 1 106 ? -2.685 -12.967 2.991 1.00 93.69 106 TYR A CA 1
ATOM 874 C C . TYR A 1 106 ? -2.446 -14.240 3.817 1.00 93.69 106 TYR A C 1
ATOM 876 O O . TYR A 1 106 ? -3.386 -14.995 4.051 1.00 93.69 106 TYR A O 1
ATOM 884 N N . GLY A 1 107 ? -1.209 -14.511 4.236 1.00 90.38 107 GLY A N 1
ATOM 885 C CA . GLY A 1 107 ? -0.854 -15.760 4.905 1.00 90.38 107 GLY A CA 1
ATOM 886 C C . GLY A 1 107 ? 0.266 -15.599 5.924 1.00 90.38 107 GLY A C 1
ATOM 887 O O . GLY A 1 107 ? 0.988 -14.603 5.934 1.00 90.38 107 GLY A O 1
ATOM 888 N N . GLU A 1 108 ? 0.413 -16.605 6.783 1.00 85.00 108 GLU A N 1
ATOM 889 C CA . GLU A 1 108 ? 1.423 -16.633 7.850 1.00 85.00 108 GLU A CA 1
ATOM 890 C C . GLU A 1 108 ? 2.810 -17.047 7.339 1.00 85.00 108 GLU A C 1
ATOM 892 O O . GLU A 1 108 ? 3.831 -16.616 7.868 1.00 85.00 108 GLU A O 1
ATOM 897 N N . LYS A 1 109 ? 2.857 -17.868 6.282 1.00 90.62 109 LYS A N 1
ATOM 898 C CA . LYS A 1 109 ? 4.088 -18.437 5.710 1.00 90.62 109 LYS A CA 1
ATOM 899 C C . LYS A 1 109 ? 4.495 -17.738 4.411 1.00 90.62 109 LYS A C 1
ATOM 901 O O . LYS A 1 109 ? 4.699 -18.388 3.391 1.00 90.62 109 LYS A O 1
ATOM 906 N N . ILE A 1 110 ? 4.599 -16.413 4.448 1.00 94.12 110 ILE A N 1
ATOM 907 C CA . ILE A 1 110 ? 5.097 -15.597 3.330 1.00 94.12 110 ILE A CA 1
ATOM 908 C C . ILE A 1 110 ? 6.248 -14.709 3.814 1.00 94.12 110 ILE A C 1
ATOM 910 O O . ILE A 1 110 ? 6.265 -14.329 4.985 1.00 94.12 110 ILE A O 1
ATOM 914 N N . PRO A 1 111 ? 7.221 -14.350 2.959 1.00 93.81 111 PRO A N 1
ATOM 915 C CA . PRO A 1 111 ? 8.267 -13.419 3.365 1.00 93.81 111 PRO A CA 1
ATOM 916 C C . PRO A 1 111 ? 7.664 -12.033 3.628 1.00 93.81 111 PRO A C 1
ATOM 918 O O . PRO A 1 111 ? 6.763 -11.601 2.920 1.00 93.81 111 PRO A O 1
ATOM 921 N N . TYR A 1 112 ? 8.151 -11.304 4.626 1.00 95.81 112 TYR A N 1
ATOM 922 C CA . TYR A 1 112 ? 7.799 -9.899 4.849 1.00 95.81 112 TYR A CA 1
ATOM 923 C C . TYR A 1 112 ? 8.803 -9.230 5.784 1.00 95.81 112 TYR A C 1
ATOM 925 O O . TYR A 1 112 ? 9.497 -9.890 6.559 1.00 95.81 112 TYR A O 1
ATOM 933 N N . LEU A 1 113 ? 8.842 -7.898 5.780 1.00 95.12 113 LEU A N 1
ATOM 934 C CA . LEU A 1 113 ? 9.565 -7.158 6.810 1.00 95.12 113 LEU A CA 1
ATOM 935 C C . LEU A 1 113 ? 8.755 -7.112 8.109 1.00 95.12 113 LEU A C 1
ATOM 937 O O . LEU A 1 113 ? 7.732 -6.428 8.198 1.00 95.12 113 LEU A O 1
ATOM 941 N N . SER A 1 114 ? 9.258 -7.784 9.148 1.00 94.12 114 SER A N 1
ATOM 942 C CA . SER A 1 114 ? 8.623 -7.891 10.474 1.00 94.12 114 SER A CA 1
ATOM 943 C C . SER A 1 114 ? 8.178 -6.538 11.036 1.00 94.12 114 SER A C 1
ATOM 945 O O . SER A 1 114 ? 7.042 -6.376 11.477 1.00 94.12 114 SER A O 1
ATOM 947 N N . ARG A 1 115 ? 9.033 -5.515 10.921 1.00 94.00 115 ARG A N 1
ATOM 948 C CA . ARG A 1 115 ? 8.724 -4.139 11.335 1.00 94.00 115 ARG A CA 1
ATOM 949 C C . ARG A 1 115 ? 7.520 -3.544 10.596 1.00 94.00 115 ARG A C 1
ATOM 951 O O . ARG A 1 115 ? 6.755 -2.790 11.198 1.00 94.00 115 ARG A O 1
ATOM 958 N N . LYS A 1 116 ? 7.371 -3.810 9.292 1.00 94.44 116 LYS A N 1
ATOM 959 C CA . LYS A 1 116 ? 6.249 -3.296 8.488 1.00 94.44 116 LYS A CA 1
ATOM 960 C C . LYS A 1 116 ? 4.964 -4.016 8.883 1.00 94.44 116 LYS A C 1
ATOM 962 O O . LYS A 1 116 ? 3.983 -3.349 9.208 1.00 94.44 116 LYS A O 1
ATOM 967 N N . LYS A 1 117 ? 5.028 -5.349 8.962 1.00 95.69 117 LYS A N 1
ATOM 968 C CA . LYS A 1 117 ? 3.921 -6.218 9.371 1.00 95.69 117 LYS A CA 1
ATOM 969 C C . LYS A 1 117 ? 3.377 -5.843 10.751 1.00 95.69 117 LYS A C 1
ATOM 971 O O . LYS A 1 117 ? 2.197 -5.548 10.874 1.00 95.69 117 LYS A O 1
ATOM 976 N N . PHE A 1 118 ? 4.248 -5.666 11.743 1.00 95.56 118 PHE A N 1
ATOM 977 C CA . PHE A 1 118 ? 3.851 -5.241 13.088 1.00 95.56 118 PHE A CA 1
ATOM 978 C C . PHE A 1 118 ? 3.076 -3.910 13.114 1.00 95.56 118 PHE A C 1
ATOM 980 O O . PHE A 1 118 ? 2.070 -3.778 13.811 1.00 95.56 118 PHE A O 1
ATOM 987 N N . LYS A 1 119 ? 3.515 -2.903 12.342 1.00 95.69 119 LYS A N 1
ATOM 988 C CA . LYS A 1 119 ? 2.803 -1.613 12.252 1.00 95.69 119 LYS A CA 1
ATOM 989 C C . LYS A 1 119 ? 1.430 -1.758 11.602 1.00 95.69 119 LYS A C 1
ATOM 991 O O . LYS A 1 119 ? 0.491 -1.090 12.026 1.00 95.69 119 LYS A O 1
ATOM 996 N N . ILE A 1 120 ? 1.336 -2.597 10.574 1.00 96.50 120 ILE A N 1
ATOM 997 C CA . ILE A 1 120 ? 0.081 -2.901 9.885 1.00 96.50 120 ILE A CA 1
ATOM 998 C C . ILE A 1 120 ? -0.887 -3.582 10.844 1.00 96.50 120 ILE A C 1
ATOM 1000 O O . ILE A 1 120 ? -2.003 -3.099 11.002 1.00 96.50 120 ILE A O 1
ATOM 1004 N N . ASP A 1 121 ? -0.448 -4.633 11.529 1.00 95.69 121 ASP A N 1
ATOM 1005 C CA . ASP A 1 121 ? -1.307 -5.415 12.419 1.00 95.69 121 ASP A CA 1
ATOM 1006 C C . ASP A 1 121 ? -1.818 -4.570 13.583 1.00 95.69 121 ASP A C 1
ATOM 1008 O O . ASP A 1 121 ? -3.008 -4.596 13.884 1.00 95.69 121 ASP A O 1
ATOM 1012 N N . ARG A 1 122 ? -0.956 -3.725 14.161 1.00 96.31 122 ARG A N 1
ATOM 1013 C CA . ARG A 1 122 ? -1.359 -2.742 15.175 1.00 96.31 122 ARG A CA 1
ATOM 1014 C C . ARG A 1 122 ? -2.401 -1.751 14.651 1.00 96.31 122 ARG A C 1
ATOM 1016 O O . ARG A 1 122 ? -3.311 -1.370 15.377 1.00 96.31 122 ARG A O 1
ATOM 1023 N N . ALA A 1 123 ? -2.251 -1.263 13.422 1.00 96.62 123 ALA A N 1
ATOM 1024 C CA . ALA A 1 123 ? -3.222 -0.334 12.853 1.00 96.62 123 ALA A CA 1
ATOM 1025 C C . ALA A 1 123 ? -4.559 -1.030 12.558 1.00 96.62 123 ALA A C 1
ATOM 1027 O O . ALA A 1 123 ? -5.617 -0.447 12.784 1.00 96.62 123 ALA A O 1
ATOM 1028 N N . LEU A 1 124 ? -4.518 -2.270 12.065 1.00 95.62 124 LEU A N 1
ATOM 1029 C CA . LEU A 1 124 ? -5.710 -3.060 11.776 1.00 95.62 124 LEU A CA 1
ATOM 1030 C C . LEU A 1 124 ? -6.465 -3.437 13.053 1.00 95.62 124 LEU A C 1
ATOM 1032 O O . LEU A 1 124 ? -7.681 -3.287 13.056 1.00 95.62 124 LEU A O 1
ATOM 1036 N N . SER A 1 125 ? -5.778 -3.820 14.135 1.00 95.19 125 SER A N 1
ATOM 1037 C CA . SER A 1 125 ? -6.419 -4.153 15.416 1.00 95.19 125 SER A CA 1
ATOM 1038 C C . SER A 1 125 ? -7.215 -2.983 15.997 1.00 95.19 125 SER A C 1
ATOM 1040 O O . SER A 1 125 ? -8.354 -3.158 16.425 1.00 95.19 125 SER A O 1
ATOM 1042 N N . ILE A 1 126 ? -6.668 -1.763 15.923 1.00 94.69 126 ILE A N 1
ATOM 1043 C CA . ILE A 1 126 ? -7.372 -0.539 16.339 1.00 94.69 126 ILE A CA 1
ATOM 1044 C C . ILE A 1 126 ? -8.631 -0.310 15.489 1.00 94.69 126 ILE A C 1
ATOM 1046 O O . ILE A 1 126 ? -9.658 0.116 16.009 1.00 94.69 126 ILE A O 1
ATOM 1050 N N . ILE A 1 127 ? -8.569 -0.582 14.182 1.00 93.25 127 ILE A N 1
ATOM 1051 C CA . ILE A 1 127 ? -9.700 -0.372 13.265 1.00 93.25 127 ILE A CA 1
ATOM 1052 C C . ILE A 1 127 ? -10.789 -1.429 13.452 1.00 93.25 127 ILE A C 1
ATOM 1054 O O . ILE A 1 127 ? -11.968 -1.094 13.350 1.00 93.25 127 ILE A O 1
ATOM 1058 N N . THR A 1 128 ? -10.417 -2.692 13.666 1.00 87.88 128 THR A N 1
ATOM 1059 C CA . THR A 1 128 ? -11.376 -3.799 13.794 1.00 87.88 128 THR A CA 1
ATOM 1060 C C . THR A 1 128 ? -11.899 -3.975 15.215 1.00 87.88 128 THR A C 1
ATOM 1062 O O . THR A 1 128 ? -12.850 -4.726 15.405 1.00 87.88 128 THR A O 1
ATOM 1065 N N . GLY A 1 129 ? -11.299 -3.308 16.206 1.00 81.75 129 GLY A N 1
ATOM 1066 C CA . GLY A 1 129 ? -11.636 -3.489 17.620 1.00 81.75 129 GLY A CA 1
ATOM 1067 C C . GLY A 1 129 ? -11.221 -4.858 18.169 1.00 81.75 129 GLY A C 1
ATOM 1068 O O . GLY A 1 129 ? -11.707 -5.271 19.216 1.00 81.75 129 GLY A O 1
ATOM 1069 N N . SER A 1 130 ? -10.348 -5.577 17.459 1.00 65.69 130 SER A N 1
ATOM 1070 C CA . SER A 1 130 ? -9.861 -6.896 17.862 1.00 65.69 130 SER A CA 1
ATOM 1071 C C . SER A 1 130 ? -8.541 -6.719 18.601 1.00 65.69 130 SER A C 1
ATOM 1073 O O . SER A 1 130 ? -7.520 -6.435 17.977 1.00 65.69 130 SER A O 1
ATOM 1075 N N . TYR A 1 131 ? -8.557 -6.849 19.924 1.00 47.88 131 TYR A N 1
ATOM 1076 C CA . TYR A 1 131 ? -7.334 -6.998 20.709 1.00 47.88 131 TYR A CA 1
ATOM 1077 C C . TYR A 1 131 ? -6.913 -8.472 20.642 1.00 47.88 131 TYR A C 1
ATOM 1079 O O . TYR A 1 131 ? -7.769 -9.345 20.776 1.00 47.88 131 TYR A O 1
ATOM 1087 N N . TYR A 1 132 ? -5.634 -8.724 20.340 1.00 45.47 132 TYR A N 1
ATOM 1088 C CA . TYR A 1 132 ? -5.031 -10.054 20.484 1.00 45.47 132 TYR A CA 1
ATOM 1089 C C . TYR A 1 132 ? -5.051 -10.483 21.950 1.00 45.47 132 TYR A C 1
ATOM 1091 O O . TYR A 1 132 ? -4.825 -9.590 22.802 1.00 45.47 132 TYR A O 1
#

Foldseek 3Di:
DPQPDDPVVQAPCQDGPDPLVCLLVVVQVQCQPAKDKDWDQDPVHNLDIKIKIKGKGLYPNNLVNNQVSCCVNPVDHWDWDDPVPSMIMTMDIDVVRLVSVCSNCVDDPGDHDPVRVVVNVVSVCSVVVPDD

Sequence (132 aa):
MSIGFVPNKTKVLNKIDIPDSFFADFLRGHLDGDGFTNSYWDKRWKSSFMLYTGFVSASKNHVEWIKDKVQDLYLQAGRIKYTGKSTYHLVYAKKISIFLLKQLYYGEKIPYLSRKKFKIDRALSIITGSYY

Radius of gyration: 15.49 Å; chains: 1; bounding box: 35×36×41 Å